Protein AF-A0A7H8KP06-F1 (afdb_monomer)

pLDDT: mean 85.65, std 15.68, range [50.94, 97.94]

Structure (mmCIF, N/CA/C/O backbone):
data_AF-A0A7H8KP06-F1
#
_entry.id  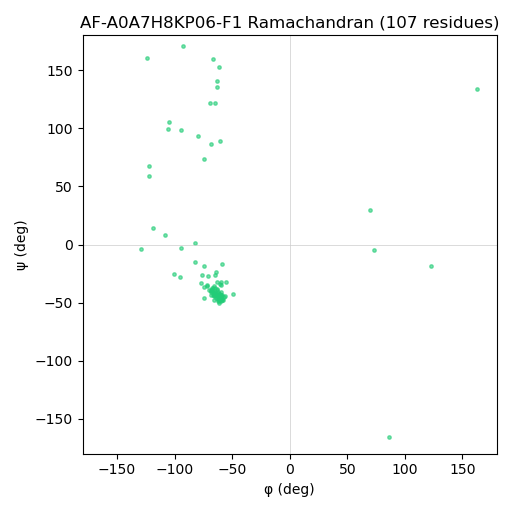 AF-A0A7H8KP06-F1
#
loop_
_atom_site.group_PDB
_atom_site.id
_atom_site.type_symbol
_atom_site.label_atom_id
_atom_site.label_alt_id
_atom_site.label_comp_id
_atom_site.label_asym_id
_atom_site.label_entity_id
_atom_site.label_seq_id
_atom_site.pdbx_PDB_ins_code
_atom_site.Cartn_x
_atom_site.Cartn_y
_atom_site.Cartn_z
_atom_site.occupancy
_atom_site.B_iso_or_equiv
_atom_site.auth_seq_id
_atom_site.auth_comp_id
_atom_site.auth_asym_id
_atom_site.auth_atom_id
_atom_site.pdbx_PDB_model_num
ATOM 1 N N . MET A 1 1 ? 8.363 -11.092 11.590 1.00 73.31 1 MET A N 1
ATOM 2 C CA . MET A 1 1 ? 9.074 -10.252 10.614 1.00 73.31 1 MET A CA 1
ATOM 3 C C . MET A 1 1 ? 8.976 -8.818 11.103 1.00 73.31 1 MET A C 1
ATOM 5 O O . MET A 1 1 ? 7.852 -8.351 11.258 1.00 73.31 1 MET A O 1
ATOM 9 N N . PRO A 1 2 ? 10.095 -8.179 11.462 1.00 89.56 2 PRO A N 1
ATOM 10 C CA . PRO A 1 2 ? 10.148 -6.754 11.780 1.00 89.56 2 PRO A CA 1
ATOM 11 C C . PRO A 1 2 ? 9.737 -5.892 10.575 1.00 89.56 2 PRO A C 1
ATOM 13 O O . PRO A 1 2 ? 9.934 -6.300 9.429 1.00 89.56 2 PRO A O 1
ATOM 16 N N . ASP A 1 3 ? 9.207 -4.694 10.825 1.00 86.56 3 ASP A N 1
ATOM 17 C CA .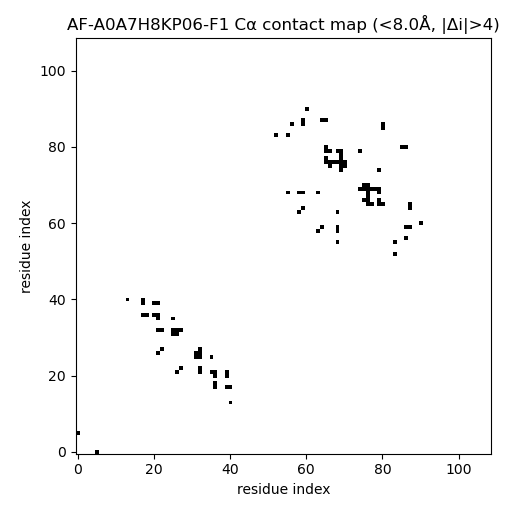 ASP A 1 3 ? 8.722 -3.781 9.775 1.00 86.56 3 ASP A CA 1
ATOM 18 C C . ASP A 1 3 ? 9.824 -3.382 8.774 1.00 86.56 3 ASP A C 1
ATOM 20 O O . ASP A 1 3 ? 9.558 -3.223 7.580 1.00 86.56 3 ASP A O 1
ATOM 24 N N . ASP A 1 4 ? 11.076 -3.296 9.228 1.00 91.06 4 ASP A N 1
ATOM 25 C CA . ASP A 1 4 ? 12.231 -2.996 8.374 1.00 91.06 4 ASP A CA 1
ATOM 26 C C . ASP A 1 4 ? 12.543 -4.141 7.399 1.00 91.06 4 ASP A C 1
ATOM 28 O O . ASP A 1 4 ? 12.829 -3.910 6.224 1.00 91.06 4 ASP A O 1
ATOM 32 N N . GLU A 1 5 ? 12.432 -5.392 7.857 1.00 94.94 5 GLU A N 1
ATOM 33 C CA . GLU A 1 5 ? 12.638 -6.578 7.019 1.00 94.94 5 GLU A CA 1
ATOM 34 C C . GLU A 1 5 ? 11.555 -6.667 5.937 1.00 94.94 5 GLU A C 1
ATOM 36 O O . GLU A 1 5 ? 11.863 -6.868 4.760 1.00 94.94 5 GLU A O 1
ATOM 41 N N . LEU A 1 6 ? 10.296 -6.412 6.309 1.00 92.19 6 LEU A N 1
ATOM 42 C CA . LEU A 1 6 ? 9.193 -6.317 5.353 1.00 92.19 6 LEU A CA 1
ATOM 43 C C . LEU A 1 6 ? 9.424 -5.195 4.335 1.00 92.19 6 LEU A C 1
ATOM 45 O O . LEU A 1 6 ? 9.212 -5.388 3.138 1.00 92.19 6 LEU A O 1
ATOM 49 N N . SER A 1 7 ? 9.879 -4.031 4.795 1.00 92.44 7 SER A N 1
ATOM 50 C CA . SER A 1 7 ? 10.158 -2.884 3.927 1.00 92.44 7 SER A CA 1
ATOM 51 C C . SER A 1 7 ? 11.249 -3.202 2.901 1.00 92.44 7 SER A C 1
ATOM 53 O O . SER A 1 7 ? 11.075 -2.903 1.717 1.00 92.44 7 SER A O 1
ATOM 55 N N . MET A 1 8 ? 12.329 -3.874 3.315 1.00 95.00 8 MET A N 1
ATOM 56 C CA . MET A 1 8 ? 13.393 -4.325 2.409 1.00 95.00 8 MET A CA 1
ATOM 57 C C . MET A 1 8 ? 12.894 -5.358 1.392 1.00 95.00 8 MET A C 1
ATOM 59 O O . MET A 1 8 ? 13.196 -5.238 0.202 1.00 95.00 8 MET A O 1
ATOM 63 N N . LEU A 1 9 ? 12.101 -6.342 1.830 1.00 96.31 9 LEU A N 1
ATOM 64 C CA . LEU A 1 9 ? 11.522 -7.354 0.940 1.00 96.31 9 LEU A CA 1
ATOM 65 C C . LEU A 1 9 ? 10.594 -6.721 -0.103 1.00 96.31 9 LEU A C 1
ATOM 67 O O . LEU A 1 9 ? 10.714 -7.011 -1.294 1.00 96.31 9 LEU A O 1
ATOM 71 N N . CYS A 1 10 ? 9.718 -5.806 0.318 1.00 95.56 10 CYS A N 1
ATOM 72 C CA . CYS A 1 10 ? 8.835 -5.065 -0.581 1.00 95.56 10 CYS A CA 1
ATOM 73 C C . CYS A 1 10 ? 9.621 -4.203 -1.577 1.00 95.56 10 CYS A C 1
ATOM 75 O O . CYS A 1 10 ? 9.307 -4.207 -2.768 1.00 95.56 10 CYS A O 1
ATOM 77 N N . ALA A 1 11 ? 10.653 -3.487 -1.121 1.00 95.38 11 ALA A N 1
ATOM 78 C CA . ALA A 1 11 ? 11.488 -2.660 -1.991 1.00 95.38 11 ALA A CA 1
ATOM 79 C C . ALA A 1 11 ? 12.227 -3.502 -3.042 1.00 95.38 11 ALA A C 1
ATOM 81 O O . ALA A 1 11 ? 12.239 -3.144 -4.222 1.00 95.38 11 ALA A O 1
ATOM 82 N N . SER A 1 12 ? 12.784 -4.646 -2.632 1.00 97.06 12 SER A N 1
ATOM 83 C CA . SER A 1 12 ? 13.436 -5.595 -3.539 1.00 97.06 12 SER A CA 1
ATOM 84 C C . SER A 1 12 ? 12.454 -6.140 -4.581 1.00 97.06 12 SER A C 1
ATOM 86 O O . SER A 1 12 ? 12.720 -6.062 -5.781 1.00 97.06 12 SER A O 1
ATOM 88 N N . ALA A 1 13 ? 11.265 -6.576 -4.150 1.00 96.88 13 ALA A N 1
ATOM 89 C CA . ALA A 1 13 ? 10.232 -7.095 -5.044 1.00 96.88 13 ALA A CA 1
ATOM 90 C C . ALA A 1 13 ? 9.755 -6.051 -6.071 1.00 96.88 13 ALA A C 1
ATOM 92 O O . ALA A 1 13 ? 9.610 -6.363 -7.254 1.00 96.88 13 ALA A O 1
ATOM 93 N N . VAL A 1 14 ? 9.547 -4.797 -5.650 1.00 96.69 14 VAL A N 1
ATOM 94 C CA . VAL A 1 14 ? 9.170 -3.699 -6.558 1.00 96.69 14 VAL A CA 1
ATOM 95 C C . VAL A 1 14 ? 10.298 -3.388 -7.540 1.00 96.69 14 VAL A C 1
ATOM 97 O O . VAL A 1 14 ? 10.037 -3.189 -8.726 1.00 96.69 14 VAL A O 1
ATOM 100 N N . SER A 1 15 ? 11.547 -3.373 -7.070 1.00 95.25 15 SER A N 1
ATOM 101 C CA . SER A 1 15 ? 12.730 -3.153 -7.904 1.00 95.25 15 SER A CA 1
ATOM 102 C C . SER A 1 15 ? 12.869 -4.231 -8.986 1.00 95.25 15 SER A C 1
ATOM 104 O O . SER A 1 15 ? 13.091 -3.920 -10.160 1.00 95.25 15 SER A O 1
ATOM 106 N N . GLU A 1 16 ? 12.693 -5.497 -8.616 1.00 95.81 16 GLU A N 1
ATOM 107 C CA . GLU A 1 16 ? 12.751 -6.624 -9.544 1.00 95.81 16 GLU A CA 1
ATOM 108 C C . GLU A 1 16 ? 11.601 -6.581 -10.560 1.00 95.81 16 GLU A C 1
ATOM 110 O O . GLU A 1 16 ? 11.833 -6.691 -11.767 1.00 95.81 16 GLU A O 1
ATOM 115 N N . LEU A 1 17 ? 10.367 -6.362 -10.094 1.00 96.12 17 LEU A N 1
ATOM 116 C CA . LEU A 1 17 ? 9.189 -6.271 -10.957 1.00 96.12 17 LEU A CA 1
ATOM 117 C C . LEU A 1 17 ? 9.310 -5.117 -11.957 1.00 96.12 17 LEU A C 1
ATOM 119 O O . LEU A 1 17 ? 9.067 -5.310 -13.149 1.00 96.12 17 LEU A O 1
ATOM 123 N N . ALA A 1 18 ? 9.722 -3.935 -11.493 1.00 94.88 18 ALA A N 1
ATOM 124 C CA . ALA A 1 18 ? 9.879 -2.768 -12.351 1.00 94.88 18 ALA A CA 1
ATOM 125 C C . ALA A 1 18 ? 10.943 -2.988 -13.431 1.00 94.88 18 ALA A C 1
ATOM 127 O O . ALA A 1 18 ? 10.714 -2.625 -14.581 1.00 94.88 18 ALA A O 1
ATOM 128 N N . GLY A 1 19 ? 12.069 -3.625 -13.084 1.00 91.94 19 GLY A N 1
ATOM 129 C CA . GLY A 1 19 ? 13.107 -3.984 -14.053 1.00 91.94 19 GLY A CA 1
ATOM 130 C C . GLY A 1 19 ? 12.608 -4.966 -15.110 1.00 91.94 19 GLY A C 1
ATOM 131 O O . GLY A 1 19 ? 12.779 -4.724 -16.302 1.00 91.94 19 GLY A O 1
ATOM 132 N N . LYS A 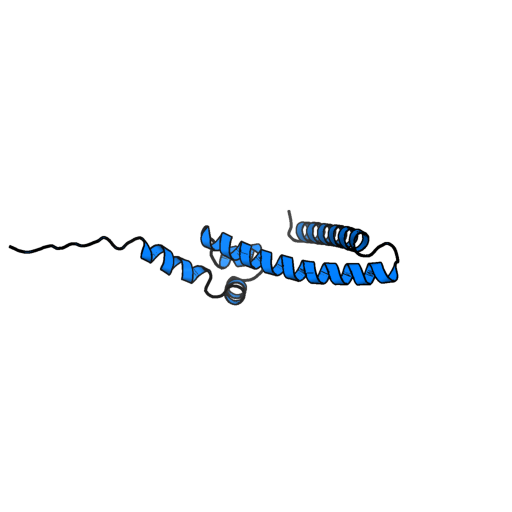1 20 ? 11.914 -6.033 -14.693 1.00 92.75 20 LYS A N 1
ATOM 133 C CA . LYS A 1 20 ? 11.331 -7.016 -15.625 1.00 92.75 20 LYS A CA 1
ATOM 134 C C . LYS A 1 20 ? 10.321 -6.376 -16.580 1.00 92.75 20 LYS A C 1
ATOM 136 O O . LYS A 1 20 ? 10.341 -6.663 -17.774 1.00 92.75 20 LYS A O 1
ATOM 141 N N . MET A 1 21 ? 9.453 -5.505 -16.067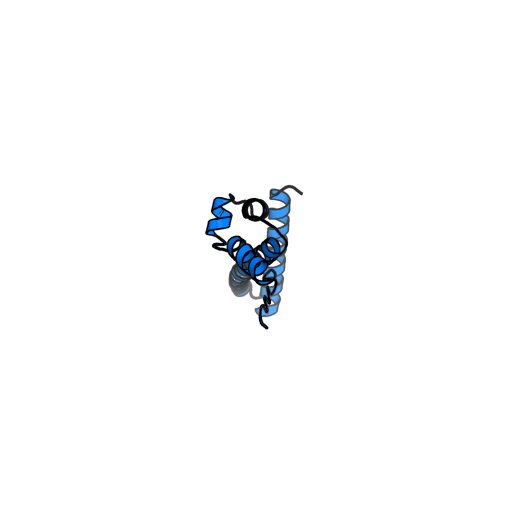 1.00 94.00 21 MET A N 1
ATOM 142 C CA . MET A 1 21 ? 8.459 -4.800 -16.879 1.00 94.00 21 MET A CA 1
ATOM 143 C C . MET A 1 21 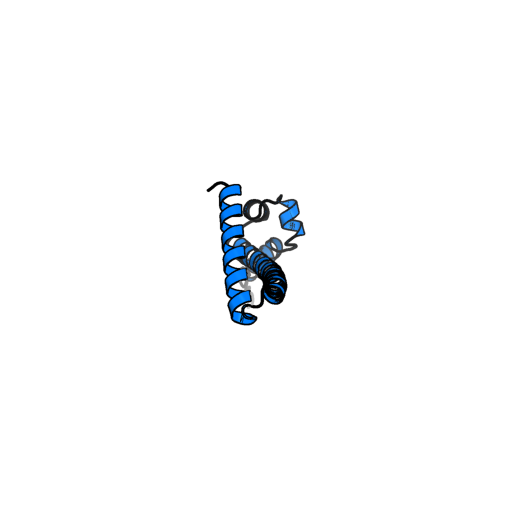? 9.102 -3.788 -17.831 1.00 94.00 21 MET A C 1
ATOM 145 O O . MET A 1 21 ? 8.703 -3.729 -18.989 1.00 94.00 21 MET A O 1
ATOM 149 N N . ALA A 1 22 ? 10.088 -3.011 -17.372 1.00 91.25 22 ALA A N 1
ATOM 150 C CA . ALA A 1 22 ? 10.788 -2.039 -18.209 1.00 91.25 22 ALA A CA 1
ATOM 151 C C . ALA A 1 22 ? 11.500 -2.729 -19.380 1.00 91.25 22 ALA A C 1
ATOM 153 O O . ALA A 1 22 ? 11.244 -2.398 -20.538 1.00 91.25 22 ALA A O 1
ATOM 154 N N . HIS A 1 23 ? 12.276 -3.771 -19.079 1.00 87.00 23 HIS A N 1
ATOM 155 C CA . HIS A 1 23 ? 13.006 -4.532 -20.085 1.00 87.00 23 HIS A CA 1
ATOM 156 C C . HIS A 1 23 ? 12.073 -5.196 -21.111 1.00 87.00 23 HIS A C 1
ATOM 158 O O . HIS A 1 23 ? 12.305 -5.111 -22.316 1.00 87.00 23 HIS A O 1
ATOM 164 N N . GLY A 1 24 ? 10.981 -5.819 -20.648 1.00 87.25 24 GLY A N 1
ATOM 165 C CA . GLY A 1 24 ? 10.029 -6.511 -21.523 1.00 87.25 24 GLY A CA 1
ATOM 166 C C . GLY A 1 24 ? 9.175 -5.586 -22.398 1.00 87.25 24 GLY A C 1
ATOM 167 O O . GLY A 1 24 ? 8.734 -6.006 -23.465 1.00 87.25 24 GLY A O 1
ATOM 168 N N . LEU A 1 25 ? 8.930 -4.346 -21.962 1.00 83.12 25 LEU A N 1
ATOM 169 C CA . LEU A 1 25 ? 8.080 -3.390 -22.681 1.00 83.12 25 LEU A CA 1
ATOM 170 C C . LEU A 1 25 ? 8.868 -2.428 -23.583 1.00 83.12 25 LEU A C 1
ATOM 172 O O . LEU A 1 25 ? 8.303 -1.948 -24.565 1.00 83.12 25 LEU A O 1
ATOM 176 N N . PHE A 1 26 ? 10.129 -2.121 -23.255 1.00 78.75 26 PHE A N 1
ATOM 177 C CA . PHE A 1 26 ? 10.859 -1.001 -23.867 1.00 78.75 26 PHE A CA 1
ATOM 178 C C . PHE A 1 26 ? 12.257 -1.351 -24.414 1.00 78.75 26 PHE A C 1
ATOM 180 O O . PHE A 1 26 ? 12.865 -0.508 -25.070 1.00 78.75 26 PHE A O 1
ATOM 187 N N . GLY A 1 27 ? 12.748 -2.586 -24.244 1.00 72.19 27 GLY A N 1
ATOM 188 C CA . GLY A 1 27 ? 14.022 -3.036 -24.823 1.00 72.19 27 GLY A CA 1
ATOM 189 C C . GLY A 1 27 ? 15.256 -2.724 -23.964 1.00 72.19 27 GLY A C 1
ATOM 190 O O . GLY A 1 27 ? 15.141 -2.467 -22.772 1.00 72.19 27 GLY A O 1
ATOM 191 N N . ALA A 1 28 ? 16.456 -2.826 -24.554 1.00 67.12 28 ALA A N 1
ATOM 192 C CA . ALA A 1 28 ? 17.736 -2.898 -23.828 1.00 67.12 28 ALA A CA 1
ATOM 193 C C . ALA A 1 28 ? 18.625 -1.639 -23.910 1.00 67.12 28 ALA A C 1
ATOM 195 O O . ALA A 1 28 ? 19.780 -1.692 -23.492 1.00 67.12 28 ALA A O 1
ATOM 196 N N . ASP A 1 29 ? 18.134 -0.527 -24.466 1.00 78.19 29 ASP A N 1
ATOM 197 C CA . ASP A 1 29 ? 18.893 0.730 -24.454 1.00 78.19 29 ASP A CA 1
ATOM 198 C C . ASP A 1 29 ? 18.971 1.293 -23.017 1.00 78.19 29 ASP A C 1
ATOM 200 O O . ASP A 1 29 ? 17.916 1.538 -22.434 1.00 78.19 29 ASP A O 1
ATOM 204 N N . PRO A 1 30 ? 20.162 1.512 -22.421 1.00 72.19 30 PRO A N 1
ATOM 205 C CA . PRO A 1 30 ? 20.288 1.864 -21.001 1.00 72.19 30 PRO A CA 1
ATOM 206 C C . PRO A 1 30 ? 19.644 3.196 -20.585 1.00 72.19 30 PRO A C 1
ATOM 208 O O . PRO A 1 30 ? 19.193 3.331 -19.445 1.00 72.19 30 PRO A O 1
ATOM 211 N N . GLU A 1 31 ? 19.611 4.202 -21.462 1.00 75.00 31 GLU A N 1
ATOM 212 C CA . GLU A 1 31 ? 18.955 5.483 -21.158 1.00 75.00 31 GLU A CA 1
ATOM 213 C C . GLU A 1 31 ? 17.428 5.332 -21.214 1.00 75.00 31 GLU A C 1
ATOM 215 O O . GLU A 1 31 ? 16.717 5.716 -20.276 1.00 75.00 31 GLU A O 1
ATOM 220 N N . THR A 1 32 ? 16.933 4.675 -22.267 1.00 77.25 32 THR A N 1
ATOM 221 C CA . THR A 1 32 ? 15.518 4.309 -22.399 1.00 77.25 32 THR A CA 1
ATOM 222 C C . THR A 1 32 ? 15.062 3.377 -21.268 1.00 77.25 32 THR A C 1
ATOM 224 O O . THR A 1 32 ? 13.936 3.520 -20.791 1.00 77.25 32 THR A O 1
ATOM 227 N N . ASP A 1 33 ? 15.928 2.488 -20.768 1.00 82.81 33 ASP A N 1
ATOM 228 C CA . ASP A 1 33 ? 15.634 1.543 -19.681 1.00 82.81 33 ASP A CA 1
ATOM 229 C C . ASP A 1 33 ? 15.372 2.256 -18.346 1.00 82.81 33 ASP A C 1
ATOM 231 O O . ASP A 1 33 ? 14.374 1.977 -17.677 1.00 82.81 33 ASP A O 1
ATOM 235 N N . HIS A 1 34 ? 16.184 3.254 -17.977 1.00 87.56 34 HIS A N 1
ATOM 236 C CA . HIS A 1 34 ? 15.954 4.020 -16.746 1.00 87.56 34 HIS A CA 1
ATOM 237 C C . HIS A 1 34 ? 14.655 4.837 -16.792 1.00 87.56 34 HIS A C 1
ATOM 239 O O . HIS A 1 34 ? 13.905 4.865 -15.809 1.00 87.56 34 HIS A O 1
ATOM 245 N N . LEU A 1 35 ? 14.351 5.477 -17.927 1.00 91.25 35 LEU A N 1
ATOM 246 C CA . LEU A 1 35 ? 13.101 6.226 -18.102 1.00 91.25 35 LEU A CA 1
ATOM 247 C C . LEU A 1 35 ? 11.880 5.297 -18.134 1.00 91.25 35 LEU A C 1
ATOM 249 O O . LEU A 1 35 ? 10.858 5.591 -17.503 1.00 91.25 35 LEU A O 1
ATOM 253 N N . ALA A 1 36 ? 11.991 4.152 -18.808 1.00 91.44 36 ALA A N 1
ATOM 254 C CA . ALA A 1 36 ? 10.980 3.102 -18.802 1.00 91.44 36 ALA A CA 1
ATOM 255 C C . ALA A 1 36 ? 10.707 2.598 -17.381 1.00 91.44 36 ALA A C 1
ATOM 257 O O . ALA A 1 36 ? 9.553 2.534 -16.946 1.00 91.44 36 ALA A O 1
ATOM 258 N N . ARG A 1 37 ? 11.767 2.313 -16.622 1.00 93.75 37 ARG A N 1
ATOM 259 C CA . ARG A 1 37 ? 11.685 1.882 -15.226 1.00 93.75 37 ARG A CA 1
ATOM 260 C C . ARG A 1 37 ? 11.023 2.934 -14.343 1.00 93.75 37 ARG A C 1
ATOM 262 O O . ARG A 1 37 ? 10.145 2.583 -13.554 1.00 93.75 37 ARG A O 1
ATOM 269 N N . LEU A 1 38 ? 11.372 4.212 -14.499 1.00 94.56 38 LEU A N 1
ATOM 270 C CA . LEU A 1 38 ? 10.721 5.308 -13.774 1.00 94.56 38 LEU A CA 1
ATOM 271 C C . LEU A 1 38 ? 9.217 5.367 -14.076 1.00 94.56 38 LEU A C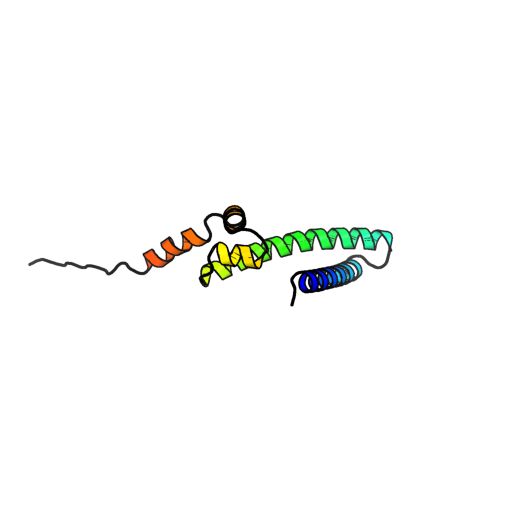 1
ATOM 273 O O . LEU A 1 38 ? 8.402 5.467 -13.156 1.00 94.56 38 LEU A O 1
ATOM 277 N N . ARG A 1 39 ? 8.834 5.247 -15.353 1.00 94.81 39 ARG A N 1
ATOM 278 C CA . ARG A 1 39 ? 7.425 5.231 -15.767 1.00 94.81 39 ARG A CA 1
ATOM 279 C C . ARG A 1 39 ? 6.667 4.047 -15.166 1.00 94.81 39 ARG A C 1
ATOM 281 O O . ARG A 1 39 ? 5.554 4.226 -14.669 1.00 94.81 39 ARG A O 1
ATOM 288 N N . VAL A 1 40 ? 7.262 2.854 -15.174 1.00 96.25 40 VAL A N 1
ATOM 289 C CA . VAL A 1 40 ? 6.676 1.661 -14.546 1.00 96.25 40 VAL A CA 1
ATOM 290 C C . VAL A 1 40 ? 6.488 1.874 -13.043 1.00 96.25 40 VAL A C 1
ATOM 292 O O . VAL A 1 40 ? 5.400 1.619 -12.531 1.00 96.25 40 VAL A O 1
ATOM 295 N N . LEU A 1 41 ? 7.502 2.387 -12.339 1.00 97.12 41 LEU A N 1
ATOM 296 C CA . LEU A 1 41 ? 7.423 2.652 -10.899 1.00 97.12 41 LEU A CA 1
ATOM 297 C C . LEU A 1 41 ? 6.306 3.644 -10.549 1.00 97.12 41 LEU A C 1
ATOM 299 O O . LEU A 1 41 ? 5.579 3.419 -9.581 1.00 97.12 41 LEU A O 1
ATOM 303 N N . ALA A 1 42 ? 6.121 4.696 -11.349 1.00 97.25 42 ALA A N 1
ATOM 304 C CA . ALA A 1 42 ? 5.028 5.647 -11.155 1.00 97.25 42 ALA A CA 1
ATOM 305 C C . ALA A 1 42 ? 3.650 4.964 -11.257 1.00 97.25 42 ALA A C 1
ATOM 307 O O . ALA A 1 42 ? 2.796 5.146 -10.387 1.00 97.25 42 ALA A O 1
ATOM 308 N N . HIS A 1 43 ? 3.446 4.113 -12.267 1.00 96.94 43 HIS A N 1
ATOM 309 C CA . HIS A 1 43 ? 2.201 3.352 -12.405 1.00 96.94 43 HIS A CA 1
ATOM 310 C C . HIS A 1 43 ? 2.011 2.311 -11.293 1.00 96.94 43 HIS A C 1
ATOM 312 O O . HIS A 1 43 ? 0.894 2.159 -10.791 1.00 96.94 43 HIS A O 1
ATOM 318 N N . LEU A 1 44 ? 3.080 1.631 -10.864 1.00 97.06 44 LEU A N 1
ATOM 319 C CA . LEU A 1 44 ? 3.034 0.702 -9.732 1.00 97.06 44 LEU A CA 1
ATOM 320 C C . LEU A 1 44 ? 2.631 1.416 -8.439 1.00 97.06 44 LEU A C 1
ATOM 322 O O . LEU A 1 44 ? 1.784 0.905 -7.710 1.00 97.06 44 LEU A O 1
ATOM 326 N N . GLN A 1 45 ? 3.164 2.612 -8.173 1.00 96.81 45 GLN A N 1
ATOM 327 C CA . GLN A 1 45 ? 2.780 3.404 -7.003 1.00 96.81 45 GLN A CA 1
ATOM 328 C C . GLN A 1 45 ? 1.270 3.687 -6.984 1.00 96.81 45 GLN A C 1
ATOM 330 O O . GLN A 1 45 ? 0.620 3.517 -5.951 1.00 96.81 45 GLN A O 1
ATOM 335 N N . TRP A 1 46 ? 0.698 4.074 -8.127 1.00 97.69 46 TRP A N 1
ATOM 336 C CA . TRP A 1 46 ? -0.735 4.356 -8.239 1.00 97.69 46 TRP A CA 1
ATOM 337 C C . TRP A 1 46 ? -1.573 3.088 -8.053 1.00 97.69 46 TRP A C 1
ATOM 339 O O . TRP A 1 46 ? -2.564 3.102 -7.321 1.00 97.69 46 TRP A O 1
ATOM 349 N N . ALA A 1 47 ? -1.157 1.979 -8.669 1.00 97.44 47 ALA A N 1
ATOM 350 C CA . ALA A 1 47 ? -1.837 0.693 -8.548 1.00 97.44 47 ALA A CA 1
ATOM 351 C C . ALA A 1 47 ? -1.821 0.166 -7.103 1.00 97.44 47 ALA A C 1
ATOM 353 O O . ALA A 1 47 ? -2.855 -0.267 -6.596 1.00 97.44 47 ALA A O 1
ATOM 354 N N . VAL A 1 48 ? -0.683 0.259 -6.406 1.00 96.94 48 VAL A N 1
ATOM 355 C CA . VAL A 1 48 ? -0.571 -0.139 -4.993 1.00 96.94 48 VAL A CA 1
ATOM 356 C C . VAL A 1 48 ? -1.438 0.745 -4.100 1.00 96.94 48 VAL A C 1
ATOM 358 O O . VAL A 1 48 ? -2.105 0.225 -3.205 1.00 96.94 48 VAL A O 1
ATOM 361 N N . ALA A 1 49 ? -1.482 2.059 -4.342 1.00 96.19 49 ALA A N 1
ATOM 362 C CA . ALA A 1 49 ? -2.347 2.960 -3.581 1.00 96.19 49 ALA A CA 1
ATOM 363 C C . ALA A 1 49 ? -3.830 2.568 -3.713 1.00 96.19 49 ALA A C 1
ATOM 365 O O . ALA A 1 49 ? -4.503 2.386 -2.698 1.00 96.19 49 ALA A O 1
ATOM 366 N N . GLN A 1 50 ? -4.298 2.334 -4.943 1.00 97.12 50 GLN A N 1
ATOM 367 C CA . GLN A 1 50 ? -5.658 1.854 -5.219 1.00 97.12 50 GLN A CA 1
ATOM 368 C C . GLN A 1 50 ? -5.941 0.505 -4.546 1.00 97.12 50 GLN A C 1
ATOM 370 O O . GLN A 1 50 ? -6.989 0.309 -3.927 1.00 97.12 50 GLN A O 1
ATOM 375 N N . GLN A 1 51 ? -4.992 -0.430 -4.623 1.00 97.38 51 GLN A N 1
ATOM 376 C CA . GLN A 1 51 ? -5.136 -1.747 -4.009 1.00 97.38 51 GLN A CA 1
ATOM 377 C C . GLN A 1 51 ? -5.189 -1.665 -2.477 1.00 97.38 51 GLN A C 1
ATOM 379 O O . GLN A 1 51 ? -5.938 -2.414 -1.845 1.00 97.38 51 GLN A O 1
ATOM 384 N N . CYS A 1 52 ? -4.433 -0.745 -1.874 1.00 97.06 52 CYS A N 1
ATOM 385 C CA . CYS A 1 52 ? -4.465 -0.478 -0.439 1.00 97.06 52 CYS A CA 1
ATOM 386 C C . CYS A 1 52 ? -5.855 0.007 -0.004 1.00 97.06 52 CYS A C 1
ATOM 388 O O . CYS A 1 52 ? -6.423 -0.529 0.949 1.00 97.06 52 CYS A O 1
ATOM 390 N N . ASP A 1 53 ? -6.457 0.928 -0.759 1.00 97.12 53 ASP A N 1
ATOM 391 C CA . ASP A 1 53 ? -7.795 1.447 -0.458 1.00 97.12 53 ASP A CA 1
ATOM 392 C C . ASP A 1 53 ? -8.882 0.369 -0.603 1.00 97.12 53 ASP A C 1
ATOM 394 O O . ASP A 1 53 ? -9.739 0.214 0.273 1.00 97.12 53 ASP A O 1
ATOM 398 N N . GLN A 1 54 ? -8.811 -0.458 -1.651 1.00 97.06 54 GLN A N 1
ATOM 399 C CA . GLN A 1 54 ? -9.720 -1.600 -1.814 1.00 97.06 54 GLN A CA 1
ATOM 400 C C . GLN A 1 54 ? -9.553 -2.640 -0.700 1.00 97.06 54 GLN A C 1
ATOM 402 O O . GLN A 1 54 ? -10.534 -3.220 -0.225 1.00 97.06 54 GLN A O 1
ATOM 407 N N . THR A 1 55 ? -8.318 -2.884 -0.267 1.00 97.75 55 THR A N 1
ATOM 408 C CA . THR A 1 55 ? -8.029 -3.829 0.816 1.00 97.75 55 THR A CA 1
ATOM 409 C C . THR A 1 55 ? -8.547 -3.298 2.151 1.00 97.75 55 THR A C 1
ATOM 411 O O . THR A 1 55 ? -9.152 -4.062 2.904 1.00 97.75 55 THR A O 1
ATOM 414 N N . ALA A 1 56 ? -8.423 -1.993 2.415 1.00 97.06 56 ALA A N 1
ATOM 415 C CA . ALA A 1 56 ? -9.016 -1.352 3.588 1.00 97.06 56 ALA A CA 1
ATOM 416 C C . ALA A 1 56 ? -10.549 -1.481 3.601 1.00 97.06 56 ALA A C 1
ATOM 418 O O . ALA A 1 56 ? -11.128 -1.831 4.633 1.00 97.06 56 ALA A O 1
ATOM 419 N N . LEU A 1 57 ? -11.206 -1.290 2.448 1.00 96.00 57 LEU A N 1
ATOM 420 C CA . LEU A 1 57 ? -12.651 -1.502 2.295 1.00 96.00 57 LEU A CA 1
ATOM 421 C C . LEU A 1 57 ? -13.066 -2.940 2.641 1.00 96.00 57 LEU A C 1
ATOM 423 O O . LEU A 1 57 ? -14.029 -3.155 3.386 1.00 96.00 57 LEU A O 1
ATOM 427 N N . ARG A 1 58 ? -12.333 -3.931 2.123 1.00 96.06 58 ARG A N 1
ATOM 428 C CA . ARG A 1 58 ? -12.583 -5.351 2.417 1.00 96.06 58 ARG A CA 1
ATOM 429 C C . ARG A 1 58 ? -12.357 -5.660 3.894 1.00 96.06 58 ARG A C 1
ATOM 431 O O . ARG A 1 58 ? -13.217 -6.269 4.518 1.00 96.06 58 ARG A O 1
ATOM 438 N N . ALA A 1 59 ? -11.256 -5.185 4.472 1.00 96.12 59 ALA A N 1
ATOM 439 C CA . ALA A 1 59 ? -10.943 -5.392 5.882 1.00 96.12 59 ALA A CA 1
ATOM 440 C C . ALA A 1 59 ? -12.036 -4.819 6.800 1.00 96.12 59 ALA A C 1
ATOM 442 O O . ALA A 1 59 ? -12.471 -5.492 7.736 1.00 96.12 59 ALA A O 1
ATOM 443 N N . ALA A 1 60 ? -12.537 -3.616 6.512 1.00 95.00 60 ALA A N 1
ATOM 444 C CA . ALA A 1 60 ? -13.632 -3.031 7.282 1.00 95.00 60 ALA A CA 1
ATOM 445 C C . ALA A 1 60 ? -14.958 -3.780 7.114 1.00 95.00 60 ALA A C 1
ATOM 447 O O . ALA A 1 60 ? -15.690 -3.964 8.094 1.00 95.00 60 ALA A O 1
ATOM 448 N N . SER A 1 61 ? -15.238 -4.259 5.896 1.00 91.12 61 SER A N 1
ATOM 449 C CA . SER A 1 61 ? -16.388 -5.130 5.616 1.00 91.12 61 SER A CA 1
ATOM 450 C C . SER A 1 61 ? -16.318 -6.426 6.431 1.00 91.12 61 SER A C 1
ATOM 452 O O . SER A 1 61 ? -17.343 -6.895 6.915 1.00 91.12 61 SER A O 1
ATOM 454 N N . SER A 1 62 ? -15.109 -6.944 6.665 1.00 93.88 62 SER A N 1
ATOM 455 C CA . SER A 1 62 ? -14.844 -8.116 7.509 1.00 93.88 62 SER A CA 1
ATOM 456 C C . SER A 1 62 ? -14.765 -7.820 9.010 1.00 93.88 62 SER A C 1
ATOM 458 O O . SER A 1 62 ? -14.504 -8.730 9.792 1.00 93.88 62 SER A O 1
ATOM 460 N N . GLY A 1 63 ? -14.968 -6.574 9.447 1.00 92.94 63 GLY A N 1
ATOM 461 C CA . GLY A 1 63 ? -15.010 -6.245 10.872 1.00 92.94 63 GLY A CA 1
ATOM 462 C C . GLY A 1 63 ? -14.008 -5.191 11.337 1.00 92.94 63 GLY A C 1
ATOM 463 O O . GLY A 1 63 ? -14.233 -4.604 12.399 1.00 92.94 63 GLY A O 1
ATOM 464 N N . ALA A 1 64 ? -12.945 -4.922 10.573 1.00 96.12 64 ALA A N 1
ATOM 465 C CA . ALA A 1 64 ? -11.836 -4.081 11.019 1.00 96.12 64 ALA A CA 1
ATOM 466 C C . ALA A 1 64 ? -12.264 -2.630 11.300 1.00 96.12 64 ALA A C 1
ATOM 468 O O . ALA A 1 64 ? -12.989 -2.002 10.527 1.00 96.12 64 ALA A O 1
ATOM 469 N N . GLY A 1 65 ? -11.790 -2.091 12.423 1.00 95.81 65 GLY A N 1
ATOM 470 C CA . GLY A 1 65 ? -11.959 -0.695 12.802 1.00 95.81 65 GLY A CA 1
ATOM 471 C C . GLY A 1 65 ? -10.789 0.185 12.343 1.00 95.81 65 GLY A C 1
ATOM 472 O O . GLY A 1 65 ? -9.736 -0.305 11.943 1.00 95.81 65 GLY A O 1
ATOM 473 N N . TYR A 1 66 ? -10.930 1.510 12.475 1.00 97.56 66 TYR A N 1
ATOM 474 C CA . TYR A 1 66 ? -9.843 2.456 12.183 1.00 97.56 66 TYR A CA 1
ATOM 475 C C . TYR A 1 66 ? -8.542 2.186 12.966 1.00 97.56 66 TYR A C 1
ATOM 477 O O . TYR A 1 66 ? -7.484 2.458 12.406 1.00 97.56 66 TYR A O 1
ATOM 485 N N . PRO A 1 67 ? -8.559 1.671 14.217 1.00 97.19 67 PRO A N 1
ATOM 486 C CA . PRO A 1 67 ? -7.329 1.269 14.896 1.00 97.19 67 PRO A CA 1
ATOM 487 C C . PRO A 1 67 ? -6.580 0.154 14.156 1.00 97.19 67 PRO A C 1
ATOM 489 O O . PRO A 1 67 ? -5.391 0.310 13.899 1.00 97.19 67 PRO A O 1
ATOM 492 N N . GLN A 1 68 ? -7.274 -0.918 13.752 1.00 97.44 68 GLN A N 1
ATOM 493 C CA . GLN A 1 68 ? -6.656 -2.038 13.033 1.00 97.44 68 GLN A CA 1
ATOM 494 C C . GLN A 1 68 ? -6.152 -1.617 11.649 1.00 97.44 68 GLN A C 1
ATOM 496 O O . GLN A 1 68 ? -5.050 -1.988 11.258 1.00 97.44 68 GLN A O 1
ATOM 501 N N . LEU A 1 69 ? -6.930 -0.805 10.924 1.00 97.31 69 LEU A N 1
ATOM 502 C CA . LEU A 1 69 ? -6.514 -0.279 9.620 1.00 97.31 69 LEU A CA 1
ATOM 503 C C . LEU A 1 69 ? -5.276 0.614 9.738 1.00 97.31 69 LEU A C 1
ATOM 505 O O . LEU A 1 69 ? -4.365 0.506 8.926 1.00 97.31 69 LEU A O 1
ATOM 509 N N . GLY A 1 70 ? -5.238 1.483 10.752 1.00 97.12 70 GLY A N 1
ATOM 510 C CA . GLY A 1 70 ? -4.085 2.340 11.012 1.00 97.12 70 GLY A CA 1
ATOM 511 C C . GLY A 1 70 ? -2.836 1.528 11.331 1.00 97.12 70 GLY A C 1
ATOM 512 O O . GLY A 1 70 ? -1.802 1.732 10.701 1.00 97.12 70 GLY A O 1
ATOM 513 N N . GLN A 1 71 ? -2.961 0.553 12.234 1.00 96.50 71 GLN A N 1
ATOM 514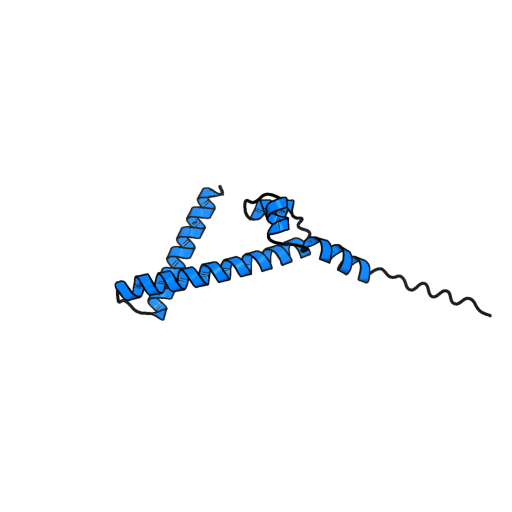 C CA . GLN A 1 71 ? -1.870 -0.351 12.590 1.00 96.50 71 GLN A CA 1
ATOM 515 C C . GLN A 1 71 ? -1.314 -1.090 11.364 1.00 96.50 71 GLN A C 1
ATOM 517 O O . GLN A 1 71 ? -0.102 -1.142 11.196 1.00 96.50 71 GLN A O 1
ATOM 522 N N . ALA A 1 72 ? -2.181 -1.602 10.486 1.00 95.44 72 ALA A N 1
ATOM 523 C CA . ALA A 1 72 ? -1.773 -2.377 9.314 1.00 95.44 72 ALA A CA 1
ATOM 524 C C . ALA A 1 72 ? -0.938 -1.587 8.289 1.00 95.44 72 ALA A C 1
ATOM 526 O O . ALA A 1 72 ? -0.207 -2.195 7.513 1.00 95.44 72 ALA A O 1
ATOM 527 N N . VAL A 1 73 ? -1.049 -0.254 8.264 1.00 94.62 73 VAL A N 1
ATOM 528 C CA . VAL A 1 73 ? -0.296 0.607 7.330 1.00 94.62 73 VAL A CA 1
ATOM 529 C C . VAL A 1 73 ? 0.628 1.600 8.042 1.00 94.62 73 VAL A C 1
ATOM 531 O O . VAL A 1 73 ? 1.084 2.562 7.425 1.00 94.62 73 VAL A O 1
ATOM 534 N N . GLY A 1 74 ? 0.880 1.404 9.339 1.00 94.62 74 GLY A N 1
ATOM 535 C CA . GLY A 1 74 ? 1.814 2.226 10.114 1.00 94.62 74 GLY A CA 1
ATOM 536 C C . GLY A 1 74 ? 1.352 3.666 10.381 1.00 94.62 74 GLY A C 1
ATOM 537 O O . GLY A 1 74 ? 2.183 4.562 10.503 1.00 94.62 74 GLY A O 1
ATOM 538 N N . ILE A 1 75 ? 0.041 3.928 10.469 1.00 96.81 75 ILE A N 1
ATOM 539 C CA . ILE A 1 75 ? -0.508 5.263 10.777 1.00 96.81 75 ILE A CA 1
ATOM 540 C C . ILE A 1 75 ? -1.441 5.245 11.990 1.00 96.81 75 ILE A C 1
ATOM 542 O O . ILE A 1 75 ? -1.999 4.224 12.385 1.00 96.81 75 ILE A O 1
ATOM 546 N N . THR A 1 76 ? -1.670 6.413 12.588 1.00 97.94 76 THR A N 1
ATOM 547 C CA . THR A 1 76 ? -2.588 6.529 13.730 1.00 97.94 76 THR A CA 1
ATOM 548 C C . THR A 1 76 ? -4.039 6.242 13.328 1.00 97.94 76 THR A C 1
ATOM 550 O O . THR A 1 76 ? -4.431 6.421 12.174 1.00 97.94 76 THR A O 1
ATOM 553 N N . ARG A 1 77 ? -4.898 5.909 14.305 1.00 97.00 77 ARG A N 1
ATOM 554 C CA . ARG A 1 77 ? -6.359 5.787 14.106 1.00 97.00 77 ARG A CA 1
ATOM 555 C C . ARG A 1 77 ? -6.959 7.003 13.385 1.00 97.00 77 ARG A C 1
ATOM 557 O O . ARG A 1 77 ? -7.824 6.848 12.526 1.00 97.00 77 ARG A O 1
ATOM 564 N N . GLN A 1 78 ? -6.536 8.215 13.755 1.00 97.06 78 GLN A N 1
ATOM 565 C CA . GLN A 1 78 ? -7.032 9.447 13.130 1.00 97.06 78 GLN A CA 1
ATOM 566 C C . GLN A 1 78 ? -6.486 9.614 11.708 1.00 97.06 78 GLN A C 1
ATOM 568 O O . GLN A 1 78 ? -7.220 10.063 10.830 1.00 97.06 78 GLN A O 1
ATOM 573 N N . GLY A 1 79 ? -5.242 9.192 11.458 1.00 97.75 79 GLY A N 1
ATOM 574 C CA . GLY A 1 79 ? -4.680 9.091 10.110 1.00 97.75 79 GLY A CA 1
ATOM 575 C C . GLY A 1 79 ? -5.492 8.147 9.224 1.00 97.75 79 GLY A C 1
ATOM 576 O O . GLY A 1 79 ? -5.904 8.537 8.134 1.00 97.75 79 GLY A O 1
ATOM 577 N N . ALA A 1 80 ? -5.825 6.957 9.732 1.00 97.50 80 ALA A N 1
ATOM 578 C CA . ALA A 1 80 ? -6.670 5.993 9.030 1.00 97.50 80 ALA A CA 1
ATOM 579 C C . ALA A 1 80 ?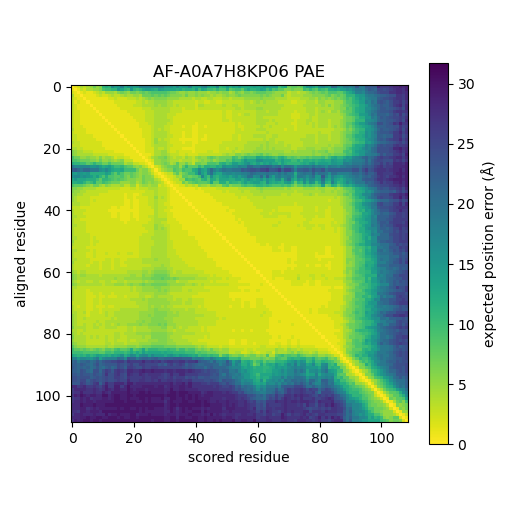 -8.059 6.567 8.713 1.00 97.50 80 ALA A C 1
ATOM 581 O O . ALA A 1 80 ? -8.527 6.451 7.585 1.00 97.50 80 ALA A O 1
ATOM 582 N N . ARG A 1 81 ? -8.700 7.257 9.667 1.00 96.69 81 ARG A N 1
ATOM 583 C CA . ARG A 1 81 ? -10.000 7.909 9.432 1.00 96.69 81 ARG A CA 1
ATOM 584 C C . ARG A 1 81 ? -9.932 9.011 8.372 1.00 96.69 81 ARG A C 1
ATOM 586 O O . ARG A 1 81 ? -10.872 9.152 7.598 1.00 96.69 81 ARG A O 1
ATOM 593 N N . ARG A 1 82 ? -8.855 9.803 8.350 1.00 97.19 82 ARG A N 1
ATOM 594 C CA . ARG A 1 82 ? -8.650 10.855 7.339 1.00 97.19 82 ARG A CA 1
ATOM 595 C C . ARG A 1 82 ? -8.417 10.273 5.949 1.00 97.19 82 ARG A C 1
ATOM 597 O O . ARG A 1 82 ? -8.919 10.834 4.984 1.00 97.19 82 ARG A O 1
ATOM 604 N N . ARG A 1 83 ? -7.668 9.172 5.860 1.00 96.25 83 ARG A N 1
ATOM 605 C CA . ARG A 1 83 ? -7.394 8.473 4.600 1.00 96.25 83 ARG A CA 1
ATOM 606 C C . ARG A 1 83 ? -8.632 7.763 4.051 1.00 96.25 83 ARG A C 1
ATOM 608 O O . ARG A 1 83 ? -8.870 7.803 2.852 1.00 96.25 83 ARG A O 1
ATOM 615 N N . TRP A 1 84 ? -9.426 7.160 4.931 1.00 96.00 84 TRP A N 1
ATOM 616 C CA . TRP A 1 84 ? -10.605 6.370 4.579 1.00 96.00 84 TRP A CA 1
ATOM 617 C C . TRP A 1 84 ? -11.876 6.909 5.247 1.00 96.00 84 TRP A C 1
ATOM 619 O O . TRP A 1 84 ? -12.440 6.267 6.140 1.00 96.00 84 TRP A O 1
ATOM 629 N N . PRO A 1 85 ? -12.341 8.106 4.860 1.00 92.50 85 PRO A N 1
ATOM 630 C CA . PRO A 1 85 ? -13.519 8.707 5.467 1.00 92.50 85 PRO A CA 1
ATOM 631 C C . PRO A 1 85 ? -14.771 7.852 5.220 1.00 92.50 85 PRO A C 1
ATOM 633 O O . PRO A 1 85 ? -14.965 7.291 4.149 1.00 92.50 85 PRO A O 1
ATOM 636 N N . GLY A 1 86 ? -15.639 7.747 6.232 1.00 89.94 86 GLY A N 1
ATOM 637 C CA . GLY A 1 86 ? -16.941 7.068 6.124 1.00 89.94 86 GLY A CA 1
ATOM 638 C C . GLY A 1 86 ? -16.897 5.535 6.054 1.00 89.94 86 GLY A C 1
ATOM 639 O O . GLY A 1 86 ? -17.943 4.894 6.140 1.00 89.94 86 GLY A O 1
ATOM 640 N N . LEU A 1 87 ? -15.707 4.937 5.996 1.00 87.69 87 LEU A N 1
ATOM 641 C CA . LEU A 1 87 ? -15.513 3.530 5.642 1.00 87.69 87 LEU A CA 1
ATOM 642 C C . LEU A 1 87 ? -16.122 2.544 6.669 1.00 87.69 87 LEU A C 1
ATOM 644 O O . LEU A 1 87 ? -16.555 1.456 6.306 1.00 87.69 87 LEU A O 1
ATOM 648 N N . ILE A 1 88 ? -16.248 2.951 7.938 1.00 81.81 88 ILE A N 1
ATOM 649 C CA . ILE A 1 88 ? -16.893 2.151 9.003 1.00 81.81 88 ILE A CA 1
ATOM 650 C C . ILE A 1 88 ? -18.334 2.594 9.299 1.00 81.81 88 ILE A C 1
ATOM 652 O O . ILE A 1 88 ? -19.140 1.777 9.740 1.00 81.81 88 ILE A O 1
ATOM 656 N N . ALA A 1 89 ? -18.692 3.853 9.024 1.00 69.56 89 ALA A N 1
ATOM 657 C CA . ALA A 1 89 ? -20.057 4.347 9.236 1.00 69.56 89 ALA A CA 1
ATOM 658 C C . ALA A 1 89 ? -21.056 3.657 8.288 1.00 69.56 89 ALA A C 1
ATOM 660 O O . ALA A 1 89 ? -22.124 3.243 8.727 1.00 69.56 89 ALA A O 1
ATOM 661 N N . ALA A 1 90 ? -20.641 3.391 7.043 1.00 58.28 90 ALA A N 1
ATOM 662 C CA . ALA A 1 90 ? -21.435 2.661 6.051 1.00 58.28 90 ALA A CA 1
ATOM 663 C C . ALA A 1 90 ? -21.841 1.230 6.484 1.00 58.28 90 ALA A C 1
ATOM 665 O O . ALA A 1 90 ? -22.754 0.638 5.903 1.00 58.28 90 ALA A O 1
ATOM 666 N N . ARG A 1 91 ? -21.186 0.649 7.504 1.00 57.28 91 ARG A N 1
ATOM 667 C CA . ARG A 1 91 ? -21.519 -0.686 8.031 1.00 57.28 91 ARG A CA 1
ATOM 668 C C . ARG A 1 91 ? -22.796 -0.679 8.872 1.00 57.28 91 ARG A C 1
ATOM 670 O O . ARG A 1 91 ? -23.571 -1.637 8.809 1.00 57.28 91 ARG A O 1
ATOM 677 N N . THR A 1 92 ? -23.023 0.382 9.642 1.00 55.00 92 THR A N 1
ATOM 678 C CA . THR A 1 92 ? -24.224 0.526 10.479 1.00 55.00 92 THR A CA 1
ATOM 679 C C . THR A 1 92 ? -25.474 0.630 9.601 1.00 55.00 92 THR A C 1
ATOM 681 O O . THR A 1 92 ? -26.489 0.000 9.884 1.00 55.00 92 THR A O 1
ATOM 684 N N . ASP A 1 93 ? -25.359 1.307 8.459 1.00 55.06 93 ASP A N 1
ATOM 685 C CA . ASP A 1 93 ? -26.486 1.541 7.552 1.00 55.06 93 ASP A CA 1
ATOM 686 C C . ASP A 1 93 ? -26.912 0.263 6.805 1.00 55.06 93 ASP A C 1
ATOM 688 O O . ASP A 1 93 ? -28.104 0.024 6.603 1.00 55.06 93 ASP A O 1
ATOM 692 N N . ARG A 1 94 ? -25.955 -0.606 6.439 1.00 55.25 94 ARG A N 1
ATOM 693 C CA . ARG A 1 94 ? -26.234 -1.885 5.752 1.00 55.25 94 ARG A CA 1
ATOM 694 C C . ARG A 1 94 ? -26.756 -2.974 6.696 1.00 55.25 94 ARG A C 1
ATOM 696 O O . ARG A 1 94 ? -27.578 -3.791 6.289 1.00 55.25 94 ARG A O 1
ATOM 703 N N . SER A 1 95 ? -26.303 -2.983 7.950 1.00 56.22 95 SER A N 1
ATOM 704 C CA . SER A 1 95 ? -26.794 -3.919 8.975 1.00 56.22 95 SER A CA 1
ATOM 705 C C . SER A 1 95 ? -28.171 -3.527 9.529 1.00 56.22 95 SER A C 1
ATOM 707 O O . SER A 1 95 ? -28.941 -4.401 9.913 1.00 56.22 95 SER A O 1
ATOM 709 N N . GLY A 1 96 ? -28.537 -2.240 9.486 1.00 52.03 96 GLY A N 1
ATOM 710 C CA . GLY A 1 96 ? -29.881 -1.769 9.843 1.00 52.03 96 GLY A CA 1
ATOM 711 C C . GLY A 1 96 ? -30.976 -2.071 8.806 1.00 52.03 96 GLY A C 1
ATOM 712 O O . GLY A 1 96 ? -32.155 -2.068 9.149 1.00 52.03 96 GLY A O 1
ATOM 713 N N . GLN A 1 97 ? -30.622 -2.363 7.549 1.00 55.41 97 GLN A N 1
ATOM 714 C CA . GLN A 1 97 ? -31.598 -2.630 6.476 1.00 55.41 97 GLN A CA 1
ATOM 715 C C . GLN A 1 97 ? -32.137 -4.069 6.456 1.00 55.41 97 GLN A C 1
ATOM 717 O O . GLN A 1 97 ? -33.167 -4.319 5.839 1.00 55.41 97 GLN A O 1
ATOM 722 N N . THR A 1 98 ? -31.493 -5.011 7.150 1.00 55.88 98 THR A N 1
ATOM 723 C CA . THR A 1 98 ? -31.921 -6.424 7.214 1.00 55.88 98 THR A CA 1
ATOM 724 C C . THR A 1 98 ? -32.794 -6.757 8.427 1.00 55.88 98 THR A C 1
ATOM 726 O O . THR A 1 98 ? -33.306 -7.867 8.520 1.00 55.88 98 THR A O 1
ATOM 729 N N . ALA A 1 99 ? -33.033 -5.799 9.328 1.00 55.34 99 ALA A N 1
ATOM 730 C CA . ALA A 1 99 ? -33.819 -5.993 10.546 1.00 55.34 99 ALA A CA 1
ATOM 731 C C . ALA A 1 99 ? -35.019 -5.032 10.618 1.00 55.34 99 ALA A C 1
ATOM 733 O O . ALA A 1 99 ? -35.151 -4.246 11.552 1.00 55.34 99 ALA A O 1
ATOM 734 N N . ARG A 1 100 ? -35.923 -5.084 9.633 1.00 55.00 100 ARG A N 1
ATOM 735 C CA . ARG A 1 100 ? -37.303 -4.615 9.837 1.00 55.00 100 ARG A CA 1
ATOM 736 C C . ARG A 1 100 ? -38.218 -5.835 9.938 1.00 55.00 100 ARG A C 1
ATOM 738 O O . ARG A 1 100 ? -38.556 -6.396 8.900 1.00 55.00 100 ARG A O 1
ATOM 745 N N . PRO A 1 101 ? -38.612 -6.277 11.148 1.00 52.22 101 PRO A N 1
ATOM 746 C CA . PRO A 1 101 ? -39.703 -7.226 11.269 1.00 52.22 101 PRO A CA 1
ATOM 747 C C . PRO A 1 101 ? -40.979 -6.538 10.785 1.00 52.22 101 PRO A C 1
ATOM 749 O O . PRO A 1 101 ? -41.359 -5.476 11.279 1.00 52.22 101 PRO A O 1
ATOM 752 N N . SER A 1 102 ? -41.611 -7.135 9.782 1.00 57.41 102 SER A N 1
ATOM 753 C CA . SER A 1 102 ? -42.933 -6.773 9.291 1.00 57.41 102 SER A CA 1
ATOM 754 C C . SER A 1 102 ? -43.943 -6.950 10.426 1.00 57.41 102 SER A C 1
ATOM 756 O O . SER A 1 102 ? -44.516 -8.023 10.596 1.00 57.41 102 SER A O 1
ATOM 758 N N . SER A 1 103 ? -44.168 -5.914 11.232 1.00 56.12 103 SER A N 1
ATOM 759 C CA . SER A 1 103 ? -45.307 -5.858 12.145 1.00 56.12 103 SER A CA 1
ATOM 760 C C . SER A 1 103 ? -46.570 -5.579 11.329 1.00 56.12 103 SER A C 1
ATOM 762 O O . SER A 1 103 ? -47.123 -4.481 11.343 1.00 56.12 103 SER A O 1
ATOM 764 N N . SER A 1 104 ? -47.035 -6.601 10.603 1.00 55.50 104 SER A N 1
ATOM 765 C CA . SER A 1 104 ? -48.419 -6.670 10.140 1.00 55.50 104 SER A CA 1
ATOM 766 C C . SER A 1 104 ? -49.288 -6.866 11.379 1.00 55.50 104 SER A C 1
ATOM 768 O O . SER A 1 104 ? -49.549 -7.971 11.842 1.00 55.50 104 SER A O 1
ATOM 770 N N . THR A 1 105 ? -49.645 -5.741 11.989 1.00 62.41 105 THR A N 1
ATOM 771 C CA . THR A 1 105 ? -50.831 -5.666 12.829 1.00 62.41 105 THR A CA 1
ATOM 772 C C . THR A 1 105 ? -51.992 -5.529 11.859 1.00 62.41 105 THR A C 1
ATOM 774 O O . THR A 1 105 ? -52.287 -4.414 11.439 1.00 62.41 105 THR A O 1
ATOM 777 N N . ASP A 1 106 ? -52.616 -6.641 11.472 1.00 54.75 106 ASP A N 1
ATOM 778 C CA . ASP A 1 106 ? -53.979 -6.565 10.955 1.00 54.75 106 ASP A CA 1
ATOM 779 C C . ASP A 1 106 ? -54.949 -6.819 12.106 1.00 54.75 106 ASP A C 1
ATOM 781 O O . ASP A 1 106 ? -55.158 -7.931 12.592 1.00 54.75 106 ASP A O 1
ATOM 785 N N . ARG A 1 107 ? -55.439 -5.693 12.613 1.00 60.81 107 ARG A N 1
ATOM 786 C CA . ARG A 1 107 ? -56.529 -5.552 13.561 1.00 60.81 107 ARG A CA 1
ATOM 787 C C . ARG A 1 107 ? -57.709 -5.065 12.735 1.00 60.81 107 ARG A C 1
ATOM 789 O O . ARG A 1 107 ? -57.721 -3.883 12.405 1.00 60.81 107 ARG A O 1
ATOM 796 N N . SER A 1 108 ? -58.672 -5.939 12.455 1.00 53.41 108 SER A N 1
ATOM 797 C CA . SER A 1 108 ? -60.065 -5.689 12.013 1.00 53.41 108 SER A CA 1
ATOM 798 C C . SER A 1 108 ? -60.574 -7.018 11.431 1.00 53.41 108 SER A C 1
ATOM 800 O O . SER A 1 108 ? -59.841 -7.632 10.675 1.00 53.41 108 SER A O 1
ATOM 802 N N . ARG A 1 109 ? -61.752 -7.577 11.696 1.00 50.94 109 ARG A N 1
ATOM 803 C CA . ARG A 1 109 ? -63.050 -7.116 12.190 1.00 50.94 109 ARG A CA 1
ATOM 804 C C . ARG A 1 109 ? -63.845 -8.351 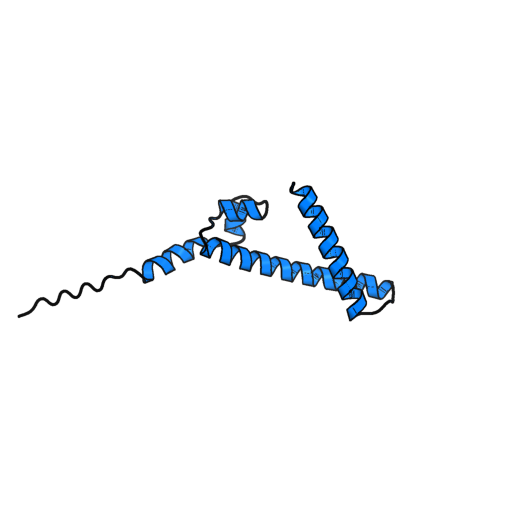12.619 1.00 50.94 109 ARG A C 1
ATOM 806 O O . ARG A 1 109 ? -63.562 -9.432 12.059 1.00 50.94 109 ARG A O 1
#

Mean predicted aligned error: 9.47 Å

Foldseek 3Di:
DDPVVVVVVVVVVLQVVLQVQLCVPQNDDVVSSVVSSVVSSVVVVVVVLVVLLVVLLVVLVVPDALCRSQVVVVHHSVVSCVSHPCSNVVVVVVVVVVDDDPPPPPDDD

Sequence (109 aa):
MPDDELSMLCASAVSELAGKMAHGLFGADPETDHLARLRVLAHLQWAVAQQCDQTALRAASSGAGYPQLGQAVGITRQGARRRWPGLIAARTDRSGQTARPSSSTDRSR

Solvent-accessible surface area (backbone atoms only — not comparable to full-atom values): 6327 Å² total; per-residue (Å²): 130,58,73,66,58,52,49,52,53,52,52,50,52,51,53,52,51,27,49,54,51,16,44,75,73,72,44,86,51,70,71,62,31,54,55,37,25,51,54,44,46,55,54,49,54,54,51,50,53,53,51,50,54,54,47,51,54,50,43,31,75,75,66,47,48,45,58,56,56,4,60,77,72,78,39,52,42,66,52,29,40,69,76,48,64,64,64,65,61,59,52,58,61,61,62,58,69,78,67,72,80,83,80,79,77,84,84,82,132

Radius of gyration: 23.0 Å; Cα contacts (8 Å, |Δi|>4): 56; chains: 1; bounding box: 83×21×40 Å

Secondary structure (DSSP, 8-state):
--HHHHHHHHHHHHHHHHHHHHHHHH-S-HHHHHHHHHHHHHHHHHHHHHHHHHHHHHHHHTT--HHHHHHHTT--HHHHHHHSTTTTHHHHHHHHTT-----------

Nearest PDB structures (foldseek):
  1h0m-assembly1_A  TM=4.443E-01  e=2.184E+00  Agrobacterium tumefaciens
  8ulf-assembly2_D  TM=4.982E-01  e=6.203E+00  Plasmodium vivax